Protein AF-A0A1D2R4R2-F1 (afdb_monomer)

Foldseek 3Di:
DPPFLVVLVVQLQVCQVQLFKKKWWFQDPPFDTDIWIWGWFFWAQDPPPRFTWTWTQTADDDHPDDHRGTDTGGSVRIGPMDTPPVDDRDDDRPPDDPVVHPGTPHGD

Structure (mmCIF, N/CA/C/O backbone):
data_AF-A0A1D2R4R2-F1
#
_entry.id   AF-A0A1D2R4R2-F1
#
loop_
_atom_site.group_PDB
_atom_site.id
_atom_site.type_symbol
_atom_site.label_atom_id
_atom_site.label_alt_id
_atom_site.label_comp_id
_atom_site.label_asym_id
_atom_site.label_entity_id
_atom_site.label_seq_id
_atom_site.pdbx_PDB_ins_code
_atom_site.Cartn_x
_atom_site.Cartn_y
_atom_site.Cartn_z
_atom_site.occupancy
_atom_site.B_iso_or_equiv
_atom_site.auth_seq_id
_atom_site.auth_comp_id
_atom_site.auth_asym_id
_atom_site.auth_atom_id
_atom_site.pdbx_PDB_model_num
ATOM 1 N N . MET A 1 1 ? 12.832 16.308 11.629 1.00 42.00 1 MET A N 1
ATOM 2 C CA . MET A 1 1 ? 11.571 16.076 10.887 1.00 42.00 1 MET A CA 1
ATOM 3 C C . MET A 1 1 ? 11.738 14.780 10.110 1.00 42.00 1 MET A C 1
ATOM 5 O O . MET A 1 1 ? 12.200 14.816 8.982 1.00 42.00 1 MET A O 1
ATOM 9 N N . GLU A 1 2 ? 11.458 13.638 10.738 1.00 42.62 2 GLU A N 1
ATOM 10 C CA . GLU A 1 2 ? 11.641 12.318 10.104 1.00 42.62 2 GLU A CA 1
ATOM 11 C C . GLU A 1 2 ? 10.643 11.257 10.618 1.00 42.62 2 GLU A C 1
ATO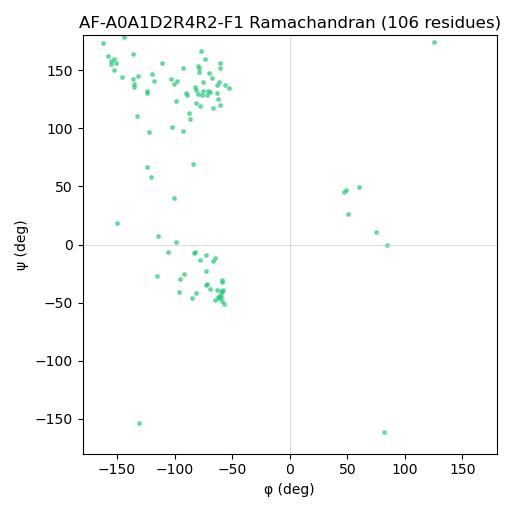M 13 O O . GLU A 1 2 ? 10.853 10.073 10.413 1.00 42.62 2 GLU A O 1
ATOM 18 N N . SER A 1 3 ? 9.521 11.649 11.245 1.00 46.72 3 SER A N 1
ATOM 19 C CA . SER A 1 3 ? 8.624 10.695 11.934 1.00 46.72 3 SER A CA 1
ATOM 20 C C . SER A 1 3 ? 7.375 10.241 11.158 1.00 46.72 3 SER A C 1
ATOM 22 O O . SER A 1 3 ? 6.581 9.482 11.702 1.00 46.72 3 SER A O 1
ATOM 24 N N . ASN A 1 4 ? 7.162 10.668 9.905 1.00 54.72 4 ASN A N 1
ATOM 25 C CA . ASN A 1 4 ? 5.936 10.301 9.162 1.00 54.72 4 ASN A CA 1
ATOM 26 C C . ASN A 1 4 ? 6.065 9.023 8.310 1.00 54.72 4 ASN A C 1
ATOM 28 O O . ASN A 1 4 ? 5.063 8.360 8.038 1.00 54.72 4 ASN A O 1
ATOM 32 N N . LYS A 1 5 ? 7.281 8.647 7.885 1.00 55.78 5 LYS A N 1
ATOM 33 C CA . LYS A 1 5 ? 7.488 7.490 6.988 1.00 55.78 5 LYS A CA 1
ATOM 34 C C . LYS A 1 5 ? 7.506 6.150 7.717 1.00 55.78 5 LYS A C 1
ATOM 36 O O . LYS A 1 5 ? 6.916 5.202 7.207 1.00 55.78 5 LYS A O 1
ATOM 41 N N . GLU A 1 6 ? 8.151 6.079 8.882 1.00 59.59 6 GLU A N 1
ATOM 42 C CA . GLU A 1 6 ? 8.165 4.863 9.712 1.00 59.59 6 GLU A CA 1
ATOM 43 C C . GLU A 1 6 ? 6.737 4.485 10.121 1.00 59.59 6 GLU A C 1
ATOM 45 O O . GLU A 1 6 ? 6.309 3.356 9.901 1.00 59.59 6 GLU A O 1
ATOM 50 N N . ASN A 1 7 ? 5.941 5.482 10.524 1.00 86.00 7 ASN A N 1
ATOM 51 C CA . ASN A 1 7 ? 4.532 5.292 10.855 1.00 86.00 7 ASN A CA 1
ATOM 52 C C . ASN A 1 7 ? 3.716 4.739 9.667 1.00 86.00 7 ASN A C 1
ATOM 54 O O . ASN A 1 7 ? 2.986 3.762 9.803 1.00 86.00 7 ASN A O 1
ATOM 58 N N . THR A 1 8 ? 3.903 5.291 8.462 1.00 94.88 8 THR A N 1
ATOM 59 C CA . THR A 1 8 ? 3.170 4.830 7.268 1.00 94.88 8 THR A CA 1
ATOM 60 C C . THR A 1 8 ? 3.470 3.369 6.931 1.00 94.88 8 THR A C 1
ATOM 62 O O . THR A 1 8 ? 2.557 2.594 6.653 1.00 94.88 8 THR A O 1
ATOM 65 N N . LEU A 1 9 ? 4.747 2.976 6.948 1.00 95.81 9 LEU A N 1
ATOM 66 C CA . LEU A 1 9 ? 5.143 1.602 6.649 1.00 95.81 9 LEU A CA 1
ATOM 67 C C . LEU A 1 9 ? 4.554 0.615 7.652 1.00 95.81 9 LEU A C 1
ATOM 69 O O . LEU A 1 9 ? 4.022 -0.418 7.244 1.00 95.81 9 LEU A O 1
ATOM 73 N N . ASP A 1 10 ? 4.629 0.933 8.938 1.00 96.25 10 ASP A N 1
ATOM 74 C CA . ASP A 1 10 ? 4.183 0.022 9.984 1.00 96.25 10 ASP A CA 1
ATOM 75 C C . ASP A 1 10 ? 2.655 -0.080 10.055 1.00 96.25 10 ASP A C 1
ATOM 77 O O . ASP A 1 10 ? 2.132 -1.182 10.232 1.00 96.25 10 ASP A O 1
ATOM 81 N N . ILE A 1 11 ? 1.924 1.010 9.784 1.00 97.31 11 ILE A N 1
ATOM 82 C CA . ILE A 1 11 ? 0.463 0.968 9.618 1.00 97.31 11 ILE A CA 1
ATOM 83 C C . ILE A 1 11 ? 0.074 0.022 8.474 1.00 97.31 11 ILE A C 1
ATOM 85 O O . ILE A 1 11 ? -0.790 -0.836 8.650 1.00 97.31 11 ILE A O 1
ATOM 89 N N . ILE A 1 12 ? 0.714 0.139 7.305 1.00 98.06 12 ILE A N 1
ATOM 90 C CA . ILE A 1 12 ? 0.359 -0.690 6.143 1.00 98.06 12 ILE A CA 1
ATOM 91 C C . ILE A 1 12 ? 0.746 -2.154 6.379 1.00 98.06 12 ILE A C 1
ATOM 93 O O . ILE A 1 12 ? -0.025 -3.041 6.012 1.00 98.06 12 ILE A O 1
ATOM 97 N N . LYS A 1 13 ? 1.890 -2.432 7.024 1.00 97.94 13 LYS A N 1
ATOM 98 C CA . LYS A 1 13 ? 2.256 -3.803 7.421 1.00 97.94 13 LYS A CA 1
ATOM 99 C C . LYS A 1 13 ? 1.186 -4.424 8.310 1.00 97.94 13 LYS A C 1
ATOM 101 O O . LYS A 1 13 ? 0.679 -5.495 7.989 1.00 97.94 13 LYS A O 1
ATOM 106 N N . LYS A 1 14 ? 0.786 -3.707 9.363 1.00 97.19 14 LYS A N 1
ATOM 107 C CA . LYS A 1 14 ? -0.263 -4.152 10.281 1.00 97.19 14 LYS A CA 1
ATOM 108 C C . LYS A 1 14 ? -1.588 -4.384 9.551 1.00 97.19 14 LYS A C 1
ATOM 110 O O . LYS A 1 14 ? -2.267 -5.372 9.807 1.00 97.19 14 LYS A O 1
ATOM 115 N N . ALA A 1 15 ? -1.951 -3.514 8.608 1.00 98.00 15 ALA A N 1
A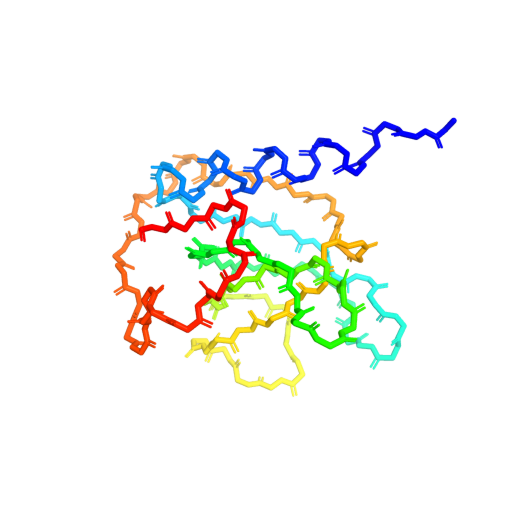TOM 116 C CA . ALA A 1 15 ? -3.160 -3.689 7.807 1.00 98.00 15 ALA A CA 1
ATOM 117 C C . ALA A 1 15 ? -3.121 -4.959 6.939 1.00 98.00 15 ALA A C 1
ATOM 119 O O . ALA A 1 15 ? -4.134 -5.645 6.828 1.00 98.00 15 ALA A O 1
ATOM 120 N N . ILE A 1 16 ? -1.963 -5.299 6.359 1.00 98.25 16 ILE A N 1
ATOM 121 C CA . ILE A 1 16 ? -1.773 -6.533 5.578 1.00 98.25 16 ILE A CA 1
ATOM 122 C C . ILE A 1 16 ? -1.931 -7.764 6.473 1.00 98.25 16 ILE A C 1
ATOM 124 O O . ILE A 1 16 ? -2.691 -8.668 6.133 1.00 98.25 16 ILE A O 1
ATOM 128 N N . GLU A 1 17 ? -1.277 -7.775 7.635 1.00 97.19 17 GLU A N 1
ATOM 129 C CA . GLU A 1 17 ? -1.352 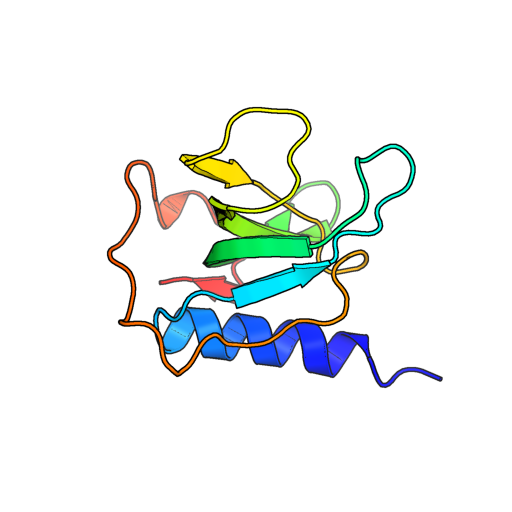-8.878 8.605 1.00 97.19 17 GLU A CA 1
ATOM 130 C C . GLU A 1 17 ? -2.786 -9.114 9.103 1.00 97.19 17 GLU A C 1
ATOM 132 O O . GLU A 1 17 ? -3.239 -10.253 9.212 1.00 97.19 17 GLU A O 1
ATOM 137 N N . LEU A 1 18 ? -3.536 -8.035 9.348 1.00 96.81 18 LEU A N 1
ATOM 138 C CA . LEU A 1 18 ? -4.938 -8.091 9.775 1.00 96.81 18 LEU A CA 1
ATOM 139 C C . LEU A 1 18 ? -5.927 -8.284 8.609 1.00 96.81 18 LEU A C 1
ATOM 141 O O . LEU A 1 18 ? -7.135 -8.431 8.837 1.00 96.81 18 LEU A O 1
ATOM 145 N N . ARG A 1 19 ? -5.437 -8.253 7.363 1.00 97.75 19 ARG A N 1
ATOM 146 C CA . ARG A 1 19 ? -6.236 -8.174 6.130 1.00 97.75 19 ARG A CA 1
ATOM 147 C C . ARG A 1 19 ? -7.316 -7.095 6.207 1.00 97.75 19 ARG A C 1
ATOM 149 O O . ARG A 1 19 ? -8.470 -7.333 5.860 1.00 97.75 19 ARG A O 1
ATOM 156 N N . LYS A 1 20 ? -6.959 -5.909 6.698 1.00 98.19 20 LYS A N 1
ATOM 157 C CA . LYS A 1 20 ? -7.867 -4.766 6.830 1.00 98.19 20 LYS A CA 1
ATOM 158 C C . LYS A 1 20 ? -7.668 -3.763 5.692 1.00 98.19 20 LYS A C 1
ATOM 160 O O . LYS A 1 20 ? -6.523 -3.481 5.330 1.00 98.19 20 LYS A O 1
ATOM 165 N N . PRO A 1 21 ? -8.752 -3.207 5.122 1.00 98.19 21 PRO A N 1
ATOM 166 C CA . PRO A 1 21 ? -8.640 -2.121 4.158 1.00 98.19 21 PRO A CA 1
ATOM 167 C C . PRO A 1 21 ? -7.959 -0.900 4.783 1.00 98.19 21 PRO A C 1
ATOM 169 O O . PRO A 1 21 ? -8.070 -0.666 5.988 1.00 98.19 21 PRO A O 1
ATOM 172 N N . ILE A 1 22 ? -7.294 -0.102 3.953 1.00 98.38 22 ILE A N 1
ATOM 173 C CA . ILE A 1 22 ? -6.725 1.185 4.360 1.00 98.38 22 ILE A CA 1
ATOM 174 C C . ILE A 1 22 ? -7.329 2.323 3.546 1.00 98.38 22 ILE A C 1
ATOM 176 O O . ILE A 1 22 ? -7.608 2.160 2.353 1.00 98.38 22 ILE A O 1
ATOM 180 N N . GLU A 1 23 ? -7.475 3.480 4.182 1.00 98.00 23 GLU A N 1
ATOM 181 C CA . GLU A 1 23 ? -7.603 4.773 3.513 1.00 98.00 23 GLU A CA 1
ATOM 182 C C . GLU A 1 23 ? -6.236 5.463 3.510 1.00 98.00 23 GLU A C 1
ATOM 184 O O . GLU A 1 23 ? -5.481 5.350 4.472 1.00 98.00 23 GLU A O 1
ATOM 189 N N . PHE A 1 24 ? -5.885 6.136 2.414 1.00 97.50 24 PHE A N 1
ATOM 190 C CA . PHE A 1 24 ? -4.647 6.906 2.311 1.00 97.50 24 PHE A CA 1
ATOM 191 C C . PHE A 1 24 ? -4.723 7.981 1.226 1.00 97.50 24 PHE A C 1
ATOM 193 O O . PHE A 1 24 ? -5.532 7.903 0.297 1.00 97.50 24 PHE A O 1
ATOM 200 N N . GLU A 1 25 ? -3.818 8.952 1.285 1.00 96.88 25 GLU A N 1
ATOM 201 C CA . GLU A 1 25 ? -3.594 9.937 0.227 1.00 96.88 25 GLU A CA 1
ATOM 202 C C . GLU A 1 25 ? -2.331 9.597 -0.568 1.00 96.88 25 GLU A C 1
ATOM 204 O O . GLU A 1 25 ? -1.335 9.128 -0.017 1.00 96.88 25 GLU A O 1
ATOM 209 N N . TYR A 1 26 ? -2.368 9.812 -1.888 1.00 95.25 26 TYR A N 1
ATOM 210 C CA . TYR A 1 26 ? -1.230 9.535 -2.768 1.00 95.25 26 TYR A CA 1
ATOM 211 C C . TYR A 1 26 ? -0.782 10.776 -3.540 1.00 95.25 26 TYR A C 1
ATOM 213 O O . TYR A 1 26 ? -1.299 11.080 -4.618 1.00 95.25 26 TYR A O 1
ATOM 221 N N . ASN A 1 27 ? 0.245 11.443 -3.016 1.00 93.62 27 ASN A N 1
ATOM 222 C CA . ASN A 1 27 ? 0.692 12.770 -3.448 1.00 93.62 27 ASN A CA 1
ATOM 223 C C . ASN A 1 27 ? 1.922 12.713 -4.371 1.00 93.62 27 ASN A C 1
ATOM 225 O O . ASN A 1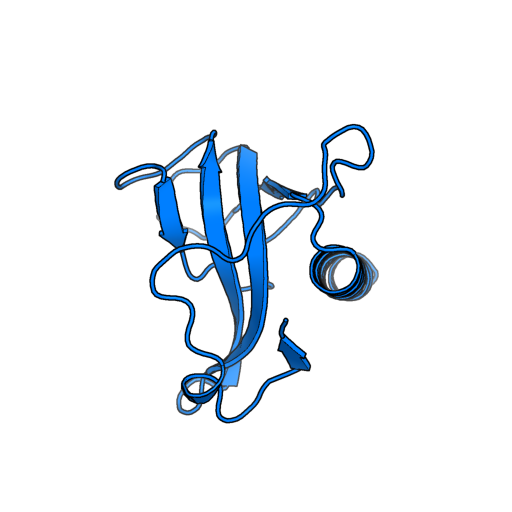 27 ? 2.842 13.527 -4.290 1.00 93.62 27 ASN A O 1
ATOM 229 N N . LYS A 1 28 ? 1.965 11.733 -5.285 1.00 94.56 28 LYS A N 1
ATOM 230 C CA . LYS A 1 28 ? 3.032 11.663 -6.297 1.00 94.56 28 LYS A CA 1
ATOM 231 C C . LYS A 1 28 ? 2.840 12.773 -7.347 1.00 94.56 28 LYS A C 1
ATOM 233 O O . LYS A 1 28 ? 1.774 12.812 -7.966 1.00 94.56 28 LYS A O 1
ATOM 238 N N . PRO A 1 29 ? 3.869 13.589 -7.656 1.00 93.81 29 PRO A N 1
ATOM 239 C CA . PRO A 1 29 ? 3.790 14.583 -8.725 1.00 93.81 29 PRO A CA 1
ATOM 240 C C . PRO A 1 29 ? 3.335 13.978 -10.061 1.00 93.81 29 PRO A C 1
ATOM 242 O O . PRO A 1 29 ? 3.802 12.908 -10.466 1.00 93.81 29 PRO A O 1
ATOM 245 N N . GLY A 1 30 ? 2.402 14.654 -10.737 1.00 91.69 30 GLY A N 1
ATOM 246 C CA . GLY A 1 30 ? 1.823 14.195 -12.005 1.00 91.69 30 GLY A CA 1
ATOM 247 C C . GLY A 1 30 ? 0.811 13.047 -11.879 1.00 91.69 30 GLY A C 1
ATOM 248 O O . GLY A 1 30 ? 0.436 12.448 -12.887 1.00 91.69 30 GLY A O 1
ATOM 249 N N . LYS A 1 31 ? 0.370 12.698 -10.664 1.00 91.25 31 LYS A N 1
ATOM 250 C CA . LYS A 1 31 ? -0.755 11.783 -10.427 1.00 91.25 31 LYS A CA 1
ATOM 251 C C . LYS A 1 31 ? -1.936 12.541 -9.840 1.00 91.25 31 LYS A C 1
ATOM 253 O O . LYS A 1 31 ? -1.761 13.600 -9.251 1.00 91.25 31 LYS A O 1
ATOM 258 N N . VAL A 1 32 ? -3.135 11.988 -10.027 1.00 90.75 32 VAL A N 1
ATOM 259 C CA . VAL A 1 32 ? -4.361 12.601 -9.509 1.00 90.75 32 VAL A CA 1
ATOM 260 C C . VAL A 1 32 ? -4.318 12.545 -7.974 1.00 90.75 32 VAL A C 1
ATOM 262 O O . VAL A 1 32 ? -4.239 11.428 -7.432 1.00 90.75 32 VAL A O 1
ATOM 265 N N . PRO A 1 33 ? -4.306 13.709 -7.297 1.00 89.94 33 PRO A N 1
ATOM 266 C CA . PRO A 1 33 ? -4.256 13.784 -5.844 1.00 89.94 33 PRO A CA 1
ATOM 267 C C . PRO A 1 33 ? -5.605 13.401 -5.234 1.00 89.94 33 PRO A C 1
ATOM 269 O O . PRO A 1 33 ? -6.641 13.469 -5.896 1.00 89.94 33 PRO A O 1
ATOM 272 N N . GLY A 1 34 ? -5.586 13.023 -3.958 1.00 90.81 34 GLY A N 1
ATOM 273 C CA . GLY A 1 34 ? -6.786 12.740 -3.175 1.00 90.81 34 GLY A CA 1
ATOM 274 C C . GLY A 1 34 ? -6.796 11.359 -2.530 1.00 90.81 34 GLY A C 1
ATOM 275 O O . GLY A 1 34 ? -5.912 10.525 -2.761 1.00 90.81 34 GLY A O 1
ATOM 276 N N . LYS A 1 35 ? -7.830 11.148 -1.713 1.00 95.88 35 LYS A N 1
ATOM 277 C CA . LYS A 1 35 ? -8.030 9.946 -0.904 1.00 95.88 35 LYS A CA 1
ATOM 278 C C . LYS A 1 35 ? -8.323 8.713 -1.751 1.00 95.88 35 LYS A C 1
ATOM 280 O O . LYS A 1 35 ? -9.024 8.775 -2.768 1.00 95.88 35 LYS A O 1
ATOM 285 N N . ARG A 1 36 ? -7.789 7.579 -1.310 1.00 97.31 36 ARG A N 1
ATOM 286 C CA . ARG A 1 36 ? -7.906 6.262 -1.935 1.00 97.31 36 ARG A CA 1
ATOM 287 C C . ARG A 1 36 ? -8.184 5.233 -0.863 1.00 97.31 36 ARG A C 1
ATOM 289 O O . ARG A 1 36 ? -7.612 5.305 0.217 1.00 97.31 36 ARG A O 1
ATOM 296 N N . ILE A 1 37 ? -9.024 4.262 -1.197 1.00 97.88 37 ILE A N 1
ATOM 297 C CA . ILE A 1 37 ? -9.331 3.146 -0.304 1.00 97.88 37 ILE A CA 1
ATOM 298 C C . ILE A 1 37 ? -9.028 1.852 -1.038 1.00 97.88 37 ILE A C 1
ATOM 300 O O . ILE A 1 37 ? -9.469 1.657 -2.178 1.00 97.88 37 ILE A O 1
ATOM 304 N N . GLY A 1 38 ? -8.290 0.956 -0.396 1.00 97.75 38 GLY A N 1
ATOM 305 C CA . GLY A 1 38 ? -7.946 -0.324 -0.993 1.00 97.75 38 GLY A CA 1
ATOM 306 C C . GLY A 1 38 ? -7.477 -1.365 0.009 1.00 97.75 38 GLY A C 1
ATOM 307 O O . GLY A 1 38 ? -7.271 -1.082 1.185 1.00 97.75 38 GLY A O 1
ATOM 308 N N . ASN A 1 39 ? -7.300 -2.573 -0.510 1.00 98.44 39 ASN A N 1
ATOM 309 C CA . ASN A 1 39 ? -6.915 -3.758 0.241 1.00 98.44 39 ASN A CA 1
ATOM 310 C C . ASN A 1 39 ? -5.423 -4.025 0.001 1.00 98.44 39 ASN A C 1
ATOM 312 O O . ASN A 1 39 ? -5.064 -4.498 -1.088 1.00 98.44 39 ASN A O 1
ATOM 316 N N . PRO A 1 40 ? -4.527 -3.658 0.930 1.00 98.25 40 PRO A N 1
ATOM 317 C CA . PRO A 1 40 ? -3.099 -3.869 0.742 1.00 98.25 40 PRO A CA 1
ATOM 318 C C . PRO A 1 40 ? -2.781 -5.365 0.846 1.00 98.25 40 PRO A C 1
ATOM 320 O O . PRO A 1 40 ? -3.228 -6.026 1.770 1.00 98.25 40 PRO A O 1
ATOM 323 N N . HIS A 1 41 ? -2.012 -5.904 -0.097 1.00 98.31 41 HIS A N 1
ATOM 324 C CA . HIS A 1 41 ? -1.663 -7.331 -0.136 1.00 98.31 41 HIS A CA 1
ATOM 325 C C . HIS A 1 41 ? -0.172 -7.601 0.060 1.00 98.31 41 HIS A C 1
ATOM 327 O O . HIS A 1 41 ? 0.201 -8.677 0.520 1.00 98.31 41 HIS A O 1
ATOM 333 N N . ALA A 1 42 ? 0.695 -6.656 -0.306 1.00 98.25 42 ALA A N 1
ATOM 334 C CA . ALA A 1 42 ? 2.132 -6.805 -0.112 1.00 98.25 42 ALA A CA 1
ATOM 335 C C . ALA A 1 42 ? 2.843 -5.456 -0.033 1.00 98.25 42 ALA A C 1
ATOM 337 O O . ALA A 1 42 ? 2.397 -4.467 -0.616 1.00 98.25 42 ALA A O 1
ATOM 338 N N . ILE A 1 43 ? 4.001 -5.448 0.620 1.00 97.94 43 ILE A N 1
ATOM 339 C CA . ILE A 1 43 ? 5.011 -4.398 0.514 1.00 97.94 43 ILE A CA 1
ATOM 340 C C . ILE A 1 43 ? 6.314 -5.059 0.093 1.00 97.94 43 ILE A C 1
ATOM 342 O O . ILE A 1 43 ? 6.712 -6.071 0.669 1.00 97.94 43 ILE A O 1
ATOM 346 N N . PHE A 1 44 ? 6.989 -4.504 -0.904 1.00 96.94 44 PHE A N 1
ATOM 347 C CA . PHE A 1 44 ? 8.218 -5.079 -1.441 1.00 96.94 44 PHE A CA 1
ATOM 348 C C . PHE A 1 44 ? 9.121 -4.007 -2.047 1.00 96.94 44 PHE A C 1
ATOM 350 O O . PHE A 1 44 ? 8.671 -2.916 -2.410 1.00 96.94 44 PHE A O 1
ATOM 357 N N . PHE A 1 45 ? 10.405 -4.329 -2.181 1.00 96.44 45 PHE A N 1
ATOM 358 C CA . PHE A 1 45 ? 11.341 -3.508 -2.942 1.00 96.44 45 PHE A CA 1
ATOM 359 C C . PHE A 1 45 ? 11.353 -3.934 -4.410 1.00 96.44 45 PHE A C 1
ATOM 361 O O . PHE A 1 45 ? 11.537 -5.111 -4.727 1.00 96.44 45 PHE A O 1
ATOM 368 N N . HIS A 1 46 ? 11.180 -2.971 -5.318 1.00 93.50 46 HIS A N 1
ATOM 369 C CA . HIS A 1 46 ? 11.339 -3.209 -6.752 1.00 93.50 46 HIS A CA 1
ATOM 370 C C . HIS A 1 46 ? 12.781 -3.613 -7.064 1.00 93.50 46 HIS A C 1
ATOM 372 O O . HIS A 1 46 ? 13.707 -2.892 -6.694 1.00 93.50 46 HIS A O 1
ATOM 378 N N . GLU A 1 47 ? 12.969 -4.704 -7.805 1.00 90.69 47 GLU A N 1
ATOM 379 C CA . GLU A 1 47 ? 14.289 -5.316 -8.014 1.00 90.69 47 GLU A CA 1
ATOM 380 C C . GLU A 1 47 ? 15.310 -4.365 -8.643 1.00 90.69 47 GLU A C 1
ATOM 382 O O . GLU A 1 47 ? 16.469 -4.351 -8.249 1.00 90.69 47 GLU A O 1
ATOM 387 N N . THR A 1 48 ? 14.879 -3.544 -9.604 1.00 91.88 48 THR A N 1
ATOM 388 C CA . THR A 1 48 ? 15.805 -2.687 -10.361 1.00 91.88 48 THR A CA 1
ATOM 389 C C . THR A 1 48 ? 15.924 -1.269 -9.819 1.00 91.88 48 THR A C 1
ATOM 391 O O . THR A 1 48 ? 16.964 -0.641 -9.972 1.00 91.88 48 THR A O 1
ATOM 394 N N . THR A 1 49 ? 14.872 -0.730 -9.199 1.00 93.44 49 THR A N 1
ATOM 395 C CA . THR A 1 49 ? 14.842 0.684 -8.785 1.00 93.44 49 THR A CA 1
ATOM 396 C C . THR A 1 49 ? 15.003 0.852 -7.281 1.00 93.44 49 THR A C 1
ATOM 398 O O . THR A 1 49 ? 14.996 1.984 -6.805 1.00 93.44 49 THR A O 1
ATOM 401 N N . ASN A 1 50 ? 15.021 -0.254 -6.529 1.00 92.00 50 ASN A N 1
ATOM 402 C CA . ASN A 1 50 ? 15.028 -0.297 -5.069 1.00 92.00 50 ASN A CA 1
ATOM 403 C C . ASN A 1 50 ? 13.935 0.569 -4.407 1.00 92.00 50 ASN A C 1
ATOM 405 O O . ASN A 1 50 ? 14.076 1.058 -3.288 1.00 92.00 50 ASN A O 1
ATOM 409 N N . ASN A 1 51 ? 12.828 0.808 -5.116 1.00 95.44 51 ASN A N 1
ATOM 410 C CA . ASN A 1 51 ? 11.725 1.588 -4.571 1.00 95.44 51 ASN A CA 1
ATOM 411 C C . ASN A 1 51 ? 10.857 0.672 -3.707 1.00 95.44 51 ASN A C 1
ATOM 413 O O . ASN A 1 51 ? 10.499 -0.414 -4.155 1.00 95.44 51 ASN A O 1
ATOM 417 N N . CYS A 1 52 ? 10.465 1.142 -2.524 1.00 96.38 52 CYS A N 1
ATOM 418 C CA . CYS A 1 52 ? 9.478 0.461 -1.691 1.00 96.38 52 CYS A CA 1
ATOM 419 C C . CYS A 1 52 ? 8.060 0.728 -2.229 1.00 96.38 52 CYS A C 1
ATOM 421 O O . CYS A 1 52 ? 7.624 1.883 -2.337 1.00 96.38 52 CYS A O 1
ATOM 423 N N . ILE A 1 53 ? 7.377 -0.347 -2.616 1.00 97.00 53 ILE A N 1
ATOM 424 C CA . ILE A 1 53 ? 6.075 -0.358 -3.285 1.00 97.00 53 ILE A CA 1
ATOM 425 C C . ILE A 1 53 ? 5.070 -1.080 -2.397 1.00 97.00 53 ILE A C 1
ATOM 427 O O . ILE A 1 53 ? 5.386 -2.121 -1.826 1.00 97.00 53 ILE A O 1
ATOM 431 N N . VAL A 1 54 ? 3.846 -0.560 -2.348 1.00 97.75 54 VAL A N 1
ATOM 432 C CA . VAL A 1 54 ? 2.688 -1.271 -1.801 1.00 97.75 54 VAL A CA 1
ATOM 433 C C . VAL A 1 54 ? 1.904 -1.864 -2.967 1.00 97.75 54 VAL A C 1
ATOM 435 O O . VAL A 1 54 ? 1.498 -1.127 -3.862 1.00 97.75 54 VAL A O 1
ATOM 438 N N . HIS A 1 55 ? 1.687 -3.177 -2.979 1.00 97.81 55 HIS A N 1
ATOM 439 C CA . HIS A 1 55 ? 0.731 -3.805 -3.884 1.00 97.81 55 HIS A CA 1
ATOM 440 C C . HIS A 1 55 ? -0.645 -3.793 -3.227 1.00 97.81 55 HIS A C 1
ATOM 442 O O . HIS A 1 55 ? -0.848 -4.436 -2.197 1.00 97.81 55 HIS A O 1
ATOM 448 N N . ILE A 1 56 ? -1.581 -3.040 -3.794 1.00 98.12 56 ILE A N 1
ATOM 449 C CA . ILE A 1 56 ? -2.900 -2.806 -3.206 1.00 98.12 56 ILE A CA 1
ATOM 450 C C . ILE A 1 56 ? -3.983 -2.940 -4.269 1.00 98.12 56 ILE A C 1
ATOM 452 O O . ILE A 1 56 ? -3.846 -2.416 -5.374 1.00 98.12 56 ILE A O 1
ATOM 456 N N . PHE A 1 57 ? -5.072 -3.625 -3.933 1.00 98.06 57 PHE A N 1
ATOM 457 C CA . PHE A 1 57 ? -6.262 -3.672 -4.774 1.00 98.06 57 PHE A CA 1
ATOM 458 C C . PHE A 1 57 ? -7.149 -2.472 -4.431 1.00 98.06 57 PHE A C 1
ATOM 460 O O . PHE A 1 57 ? -7.707 -2.400 -3.333 1.00 98.06 57 PHE A O 1
ATOM 467 N N . GLN A 1 58 ? -7.229 -1.482 -5.323 1.00 97.31 58 GLN A N 1
ATOM 468 C CA . GLN A 1 58 ? -7.942 -0.237 -5.035 1.00 97.31 58 GLN A CA 1
ATOM 469 C C . GLN A 1 58 ? -9.447 -0.412 -5.258 1.00 97.31 58 GLN A C 1
ATOM 471 O O . GLN A 1 58 ? -9.895 -0.698 -6.366 1.00 97.31 58 GLN A O 1
ATOM 476 N N . ASN A 1 59 ? -10.234 -0.172 -4.210 1.00 94.44 59 ASN A N 1
ATOM 477 C CA . ASN A 1 59 ? -11.683 -0.342 -4.214 1.00 94.44 59 ASN A CA 1
ATOM 478 C C . ASN A 1 59 ? -12.440 0.957 -4.484 1.00 94.44 59 ASN A C 1
ATOM 480 O O . ASN A 1 59 ? -13.421 0.931 -5.226 1.00 94.44 59 ASN A O 1
ATOM 484 N N . TYR A 1 60 ? -11.988 2.067 -3.893 1.00 96.25 60 TYR A N 1
ATOM 485 C CA . TYR A 1 60 ? -12.671 3.361 -3.955 1.00 96.25 60 TYR A CA 1
ATOM 486 C C . TYR A 1 60 ? -11.682 4.534 -4.019 1.00 96.25 60 TYR A C 1
ATOM 488 O O . TYR A 1 60 ? -10.456 4.365 -3.978 1.00 96.25 60 TYR A O 1
ATOM 496 N N . G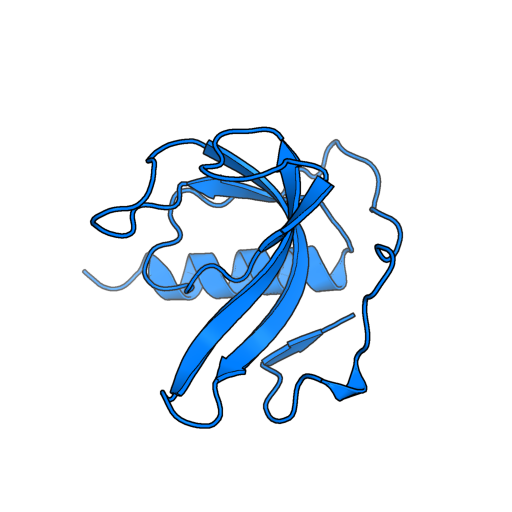LY A 1 61 ? -12.240 5.741 -4.102 1.00 94.44 61 GLY A N 1
ATOM 497 C CA . GLY A 1 61 ? -11.502 6.997 -4.102 1.00 94.44 61 GLY A CA 1
ATOM 498 C C . GLY A 1 61 ? -10.941 7.367 -5.471 1.00 94.44 61 GLY A C 1
ATOM 499 O O . GLY A 1 61 ? -11.380 6.878 -6.511 1.00 94.44 61 GLY A O 1
ATOM 500 N N . VAL A 1 62 ? -9.966 8.269 -5.466 1.00 93.19 62 VAL A N 1
ATOM 501 C CA . VAL A 1 62 ? -9.450 8.880 -6.688 1.00 93.19 62 VAL A CA 1
ATOM 502 C C . VAL A 1 62 ? -8.549 7.911 -7.455 1.00 93.19 62 VAL A C 1
ATOM 504 O O . VAL A 1 62 ? -7.628 7.303 -6.906 1.00 93.19 62 VAL A O 1
ATOM 507 N N . THR A 1 63 ? -8.775 7.792 -8.760 1.00 89.94 63 THR A N 1
ATOM 508 C CA . THR A 1 63 ? -7.936 7.007 -9.671 1.00 89.94 63 THR A CA 1
ATOM 509 C C . THR A 1 63 ? -7.892 7.677 -11.041 1.00 89.94 63 THR A C 1
ATOM 511 O O . THR A 1 63 ? -8.867 8.265 -11.491 1.00 89.94 63 THR A O 1
ATOM 514 N N . ALA A 1 64 ? -6.739 7.597 -11.708 1.00 85.62 64 ALA A N 1
ATOM 515 C CA . ALA A 1 64 ? -6.597 8.007 -13.111 1.00 85.62 64 ALA A CA 1
ATOM 516 C C . ALA A 1 64 ? -7.031 6.901 -14.090 1.00 85.62 64 ALA A C 1
ATOM 518 O O . ALA A 1 64 ? -7.006 7.088 -15.300 1.00 85.62 64 ALA A O 1
ATOM 519 N N . THR A 1 65 ? -7.315 5.717 -13.555 1.00 88.50 65 THR A N 1
ATOM 520 C CA . THR A 1 65 ? -7.601 4.480 -14.288 1.00 88.50 65 THR A CA 1
ATOM 521 C C . THR A 1 65 ? -8.878 3.874 -13.707 1.00 88.50 65 THR A C 1
ATOM 523 O O . THR A 1 65 ? -9.6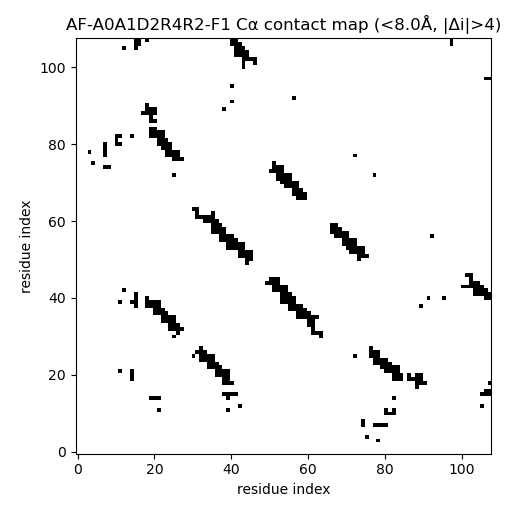86 4.589 -13.124 1.00 88.50 65 THR A O 1
ATOM 526 N N . HIS A 1 66 ? -9.063 2.563 -13.798 1.00 90.25 66 HIS A N 1
ATOM 527 C CA . HIS A 1 66 ? -10.225 1.889 -13.229 1.00 90.25 66 HIS A CA 1
ATOM 528 C C . HIS A 1 66 ? -10.096 1.688 -11.709 1.00 90.25 66 HIS A C 1
ATOM 530 O O . HIS A 1 66 ? -8.988 1.553 -11.171 1.00 90.25 66 HIS A O 1
ATOM 536 N N . LEU A 1 67 ? -11.246 1.707 -11.030 1.00 93.44 67 LEU A N 1
ATOM 537 C CA . LEU A 1 67 ? -11.420 1.128 -9.696 1.00 93.44 67 LEU A CA 1
ATOM 538 C C . LEU A 1 67 ? -11.532 -0.396 -9.816 1.00 93.44 67 LEU A C 1
ATOM 540 O O . LEU A 1 67 ? -11.762 -0.904 -10.911 1.00 93.44 67 LEU A O 1
ATOM 544 N N . LYS A 1 68 ? -11.416 -1.098 -8.684 1.00 94.38 68 LYS A N 1
ATOM 545 C CA . LYS A 1 68 ? -11.421 -2.567 -8.605 1.00 94.38 68 LYS A CA 1
ATOM 546 C C . LYS A 1 68 ? -10.280 -3.175 -9.418 1.00 94.38 68 LYS A C 1
ATOM 548 O O . LYS A 1 68 ? -10.480 -4.064 -10.235 1.00 94.38 68 LYS A O 1
ATOM 553 N N . ASP A 1 69 ? -9.083 -2.639 -9.197 1.00 96.81 69 ASP A N 1
ATOM 554 C CA . ASP A 1 69 ? -7.882 -3.027 -9.929 1.00 96.81 69 ASP A CA 1
ATOM 555 C C . ASP A 1 69 ? -6.621 -2.853 -9.069 1.00 96.81 69 ASP A C 1
ATOM 557 O O . ASP A 1 69 ? -6.580 -2.041 -8.133 1.00 96.81 69 ASP A O 1
ATOM 561 N N . TRP A 1 70 ? -5.580 -3.607 -9.408 1.00 96.88 70 TRP A N 1
ATOM 562 C CA . TRP A 1 70 ? -4.285 -3.591 -8.743 1.00 96.88 70 TRP A CA 1
ATOM 563 C C . TRP A 1 70 ? -3.530 -2.288 -9.007 1.00 96.88 70 TRP A C 1
ATOM 565 O O . TRP A 1 70 ? -3.390 -1.834 -10.144 1.00 96.88 70 TRP A O 1
ATOM 575 N N . LYS A 1 71 ? -3.009 -1.671 -7.942 1.00 96.19 71 LYS A N 1
ATOM 576 C CA . LYS A 1 71 ? -2.220 -0.431 -7.979 1.00 96.19 71 LYS A CA 1
ATOM 577 C C . LYS A 1 71 ? -0.956 -0.584 -7.154 1.00 96.19 71 LYS A C 1
ATOM 579 O O . LYS A 1 71 ? -0.938 -1.277 -6.138 1.00 96.19 71 LYS A O 1
ATOM 584 N N . TRP A 1 72 ? 0.116 0.047 -7.630 1.00 96.00 72 TRP A N 1
ATOM 585 C CA . TRP A 1 72 ? 1.470 -0.102 -7.086 1.00 96.00 72 TRP A CA 1
ATOM 586 C C . TRP A 1 72 ? 2.028 1.255 -6.605 1.00 96.00 72 TRP A C 1
ATOM 588 O O . TRP A 1 72 ? 3.020 1.749 -7.156 1.00 96.00 72 TRP A O 1
ATOM 598 N N . PRO A 1 73 ? 1.367 1.957 -5.661 1.00 96.25 73 PRO A N 1
ATOM 599 C CA . PRO A 1 73 ? 1.881 3.212 -5.134 1.00 96.25 73 PRO A CA 1
ATOM 600 C C . PRO A 1 73 ? 3.236 3.020 -4.440 1.00 96.25 73 PRO A C 1
ATOM 602 O O . PRO A 1 73 ? 3.479 2.063 -3.708 1.00 96.25 73 PRO A O 1
ATOM 605 N N . LEU A 1 74 ? 4.123 3.987 -4.667 1.00 96.69 74 LEU A N 1
ATOM 606 C CA . LEU A 1 74 ? 5.397 4.094 -3.956 1.00 96.69 74 LEU A CA 1
ATOM 607 C C . LEU A 1 74 ? 5.140 4.637 -2.553 1.00 96.69 74 LEU A C 1
ATOM 609 O O . LEU A 1 74 ? 4.551 5.712 -2.426 1.00 96.69 74 LEU A O 1
ATOM 613 N N . ILE A 1 75 ? 5.657 3.960 -1.530 1.00 96.00 75 ILE A N 1
ATOM 614 C CA . ILE A 1 75 ? 5.355 4.295 -0.133 1.00 96.00 75 ILE A CA 1
ATOM 615 C C . ILE A 1 75 ? 5.750 5.726 0.244 1.00 96.00 75 ILE A C 1
ATOM 617 O O . ILE A 1 75 ? 5.071 6.382 1.018 1.00 96.00 75 ILE A O 1
ATOM 621 N N . LYS A 1 76 ? 6.815 6.256 -0.371 1.00 95.56 76 LYS A N 1
ATOM 622 C CA . LYS A 1 76 ? 7.327 7.609 -0.104 1.00 95.56 76 LYS A CA 1
ATOM 623 C C . LYS A 1 76 ? 6.368 8.744 -0.483 1.00 95.56 76 LYS A C 1
ATOM 625 O O . LYS A 1 76 ? 6.673 9.885 -0.165 1.00 95.56 76 LYS A O 1
ATOM 630 N N . PHE 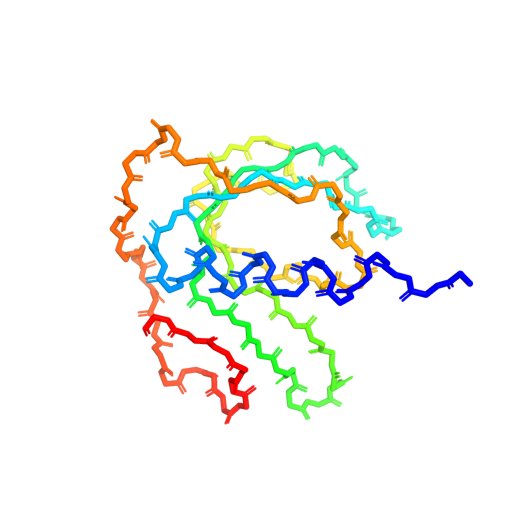A 1 77 ? 5.299 8.439 -1.219 1.00 96.31 77 PHE A N 1
ATOM 631 C CA . PHE A 1 77 ? 4.252 9.387 -1.611 1.00 96.31 77 PHE A CA 1
ATOM 632 C C . PHE A 1 77 ? 2.894 9.045 -0.982 1.00 96.31 77 PHE A C 1
ATOM 634 O O . PHE A 1 77 ? 1.889 9.618 -1.395 1.00 96.31 77 PHE A O 1
ATOM 641 N N . ILE A 1 78 ? 2.853 8.069 -0.070 1.00 96.44 78 ILE A N 1
ATOM 642 C CA . ILE A 1 78 ? 1.662 7.735 0.706 1.00 96.44 78 ILE A CA 1
ATOM 643 C C . ILE A 1 78 ? 1.688 8.570 1.982 1.00 96.44 78 ILE A C 1
ATOM 645 O O . ILE A 1 78 ? 2.699 8.602 2.681 1.00 96.44 78 ILE A O 1
ATOM 649 N N . GLU A 1 79 ? 0.575 9.232 2.263 1.00 95.44 79 GLU A N 1
ATOM 650 C CA . GLU A 1 79 ? 0.378 10.085 3.433 1.00 95.44 79 GLU A CA 1
ATOM 651 C C . GLU A 1 79 ? -1.001 9.813 4.043 1.00 95.44 79 GLU A C 1
ATOM 653 O O . GLU A 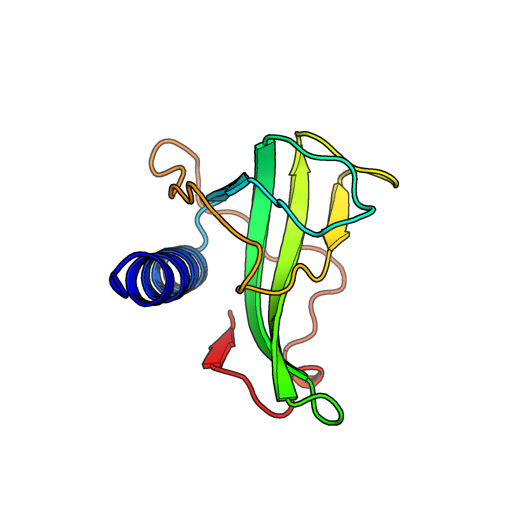1 79 ? -1.857 9.206 3.393 1.00 95.44 79 GLU A O 1
ATOM 658 N N . ASN A 1 80 ? -1.208 10.261 5.288 1.00 95.25 80 ASN A N 1
ATOM 659 C CA . ASN A 1 80 ? -2.495 10.196 5.993 1.00 95.25 80 ASN A CA 1
ATOM 660 C C . ASN A 1 80 ? -3.139 8.799 5.931 1.00 95.25 80 ASN A C 1
ATOM 662 O O . ASN A 1 80 ? -4.306 8.658 5.574 1.00 95.25 80 ASN A O 1
ATOM 666 N N . VAL A 1 81 ? -2.338 7.759 6.196 1.00 97.25 81 VAL A N 1
ATOM 667 C CA . VAL A 1 81 ? -2.803 6.371 6.140 1.00 97.25 81 VAL A CA 1
ATOM 668 C C . VAL A 1 81 ? -3.537 5.984 7.419 1.00 97.25 81 VAL A C 1
ATOM 670 O O . VAL A 1 81 ? -3.038 6.200 8.521 1.00 97.25 81 VAL A O 1
ATOM 673 N N . GLU A 1 82 ? -4.694 5.352 7.261 1.00 96.94 82 GLU A N 1
ATOM 674 C CA . GLU A 1 82 ? -5.518 4.849 8.356 1.00 96.94 82 GLU A CA 1
ATOM 675 C C . GLU A 1 82 ? -6.019 3.437 8.035 1.00 96.94 82 GLU A C 1
ATOM 677 O O . GLU A 1 82 ? -6.421 3.145 6.905 1.00 96.94 82 GLU A O 1
ATOM 682 N N . ILE A 1 83 ? -5.999 2.549 9.034 1.00 97.69 83 ILE A N 1
ATOM 683 C CA . ILE A 1 83 ? -6.635 1.230 8.935 1.00 97.69 83 ILE A CA 1
ATOM 684 C C . ILE A 1 83 ? -8.132 1.411 9.163 1.00 97.69 83 ILE A C 1
ATOM 686 O O . ILE A 1 83 ? -8.552 1.998 10.158 1.00 97.69 83 ILE A O 1
ATOM 690 N N . LEU A 1 84 ? -8.953 0.867 8.269 1.00 96.62 84 LEU A N 1
ATOM 691 C CA . LEU A 1 84 ? -10.406 0.912 8.396 1.00 96.62 84 LEU A CA 1
ATOM 692 C C . LEU A 1 84 ? -10.893 -0.229 9.302 1.00 96.62 84 LEU A C 1
ATOM 694 O O . LEU A 1 84 ? -11.526 -1.176 8.842 1.00 96.62 84 LEU A O 1
ATOM 698 N N . ASP A 1 85 ? -10.593 -0.147 10.602 1.00 90.62 85 ASP A N 1
ATOM 699 C CA . ASP A 1 85 ? -10.859 -1.217 11.581 1.00 90.62 85 ASP A CA 1
ATOM 700 C C . ASP A 1 85 ? -12.343 -1.606 11.689 1.00 90.62 85 ASP A C 1
ATOM 702 O O . ASP A 1 85 ? -12.663 -2.774 11.929 1.00 90.62 85 ASP A O 1
ATOM 706 N N . GLY A 1 86 ? -13.245 -0.648 11.446 1.00 91.94 86 GLY A N 1
ATOM 707 C CA . GLY A 1 86 ? -14.694 -0.866 11.412 1.00 91.94 86 GLY A CA 1
ATOM 708 C C . GLY A 1 86 ? -15.204 -1.630 10.183 1.00 91.94 86 GLY A C 1
ATOM 709 O O . GLY A 1 86 ? -16.376 -1.992 10.153 1.00 91.94 86 GLY A O 1
ATOM 710 N N . GLN A 1 87 ? -14.361 -1.876 9.174 1.00 92.81 87 GLN A N 1
ATOM 711 C CA . GLN A 1 87 ? -14.700 -2.719 8.025 1.00 92.81 87 GLN A CA 1
ATOM 712 C C . GLN A 1 87 ? -14.278 -4.169 8.268 1.00 92.81 87 GLN A C 1
ATOM 714 O O . GLN A 1 87 ? -13.322 -4.442 8.996 1.00 92.81 87 GLN A O 1
ATOM 719 N N . GLU A 1 88 ? -14.978 -5.118 7.651 1.00 94.75 88 GLU A N 1
ATOM 720 C CA . GLU A 1 88 ? -14.585 -6.528 7.688 1.00 94.75 88 GLU A CA 1
ATOM 721 C C . GLU A 1 88 ? -13.198 -6.741 7.067 1.00 94.75 88 GLU A C 1
ATOM 723 O O . GLU A 1 88 ? -12.715 -5.938 6.262 1.00 94.75 88 GLU A O 1
ATOM 728 N N . SER A 1 89 ? -12.533 -7.826 7.469 1.00 97.06 89 SER A N 1
ATOM 729 C CA . SER A 1 89 ? -11.304 -8.232 6.793 1.00 97.06 89 SER A CA 1
ATOM 730 C C . SER A 1 89 ? -11.616 -8.588 5.341 1.00 97.06 89 SER A C 1
ATOM 732 O O . SER A 1 89 ? -12.607 -9.257 5.062 1.00 97.06 89 SER A O 1
ATOM 734 N N . PHE A 1 90 ? -10.772 -8.150 4.413 1.00 96.94 90 PHE A N 1
ATOM 735 C CA . PHE A 1 90 ? -10.986 -8.412 2.998 1.00 96.94 90 PHE A CA 1
ATOM 736 C C . PHE A 1 90 ? -10.544 -9.830 2.598 1.00 96.94 90 PHE A C 1
ATOM 738 O O . PHE A 1 90 ? -9.638 -10.431 3.188 1.00 96.94 90 PHE A O 1
ATOM 745 N N . GLU A 1 91 ? -11.158 -10.346 1.536 1.00 96.69 91 GLU A N 1
ATOM 746 C CA . GLU A 1 91 ? -10.708 -11.553 0.842 1.00 96.69 91 GLU A CA 1
ATOM 747 C C . GLU A 1 91 ? -9.525 -11.259 -0.086 1.00 96.69 91 GLU A C 1
ATOM 749 O O . GLU A 1 91 ? -9.382 -10.144 -0.599 1.00 96.69 91 GLU A O 1
ATOM 754 N N . ILE A 1 92 ? -8.678 -12.268 -0.309 1.00 95.75 92 ILE A N 1
ATOM 755 C CA . ILE A 1 92 ? -7.544 -12.154 -1.230 1.00 95.75 92 ILE A CA 1
ATOM 756 C C . ILE A 1 92 ? -8.093 -11.855 -2.626 1.00 95.75 92 ILE A C 1
ATOM 758 O O . ILE A 1 92 ? -8.867 -12.637 -3.168 1.00 95.75 92 ILE A O 1
ATOM 762 N N . ALA A 1 93 ? -7.696 -10.718 -3.192 1.00 94.94 93 ALA A N 1
ATOM 763 C CA . ALA A 1 93 ? -8.202 -10.273 -4.479 1.00 94.94 93 ALA A CA 1
ATOM 764 C C . ALA A 1 93 ? -7.677 -11.146 -5.630 1.00 94.94 93 ALA A C 1
ATOM 766 O O . ALA A 1 93 ? -6.533 -11.618 -5.613 1.00 94.94 93 ALA A O 1
ATOM 767 N N . ASP A 1 94 ? -8.504 -11.307 -6.663 1.00 94.25 94 ASP A N 1
ATOM 768 C CA . ASP A 1 94 ? -8.158 -12.071 -7.859 1.00 94.25 94 ASP A CA 1
ATOM 769 C C . ASP A 1 94 ? -6.875 -11.552 -8.518 1.00 94.25 94 ASP A C 1
ATOM 771 O O . ASP A 1 94 ? -6.647 -10.348 -8.658 1.00 94.25 94 ASP A O 1
ATOM 775 N N . GLY A 1 95 ? -6.017 -12.481 -8.940 1.00 92.94 95 GLY A N 1
ATOM 776 C CA . GLY A 1 95 ? -4.717 -12.167 -9.536 1.00 92.94 95 GLY A CA 1
ATOM 777 C C . GLY A 1 95 ? -3.591 -11.922 -8.526 1.00 92.94 95 GLY A C 1
ATOM 778 O O . GLY A 1 95 ? -2.451 -11.703 -8.944 1.00 92.94 95 GLY A O 1
ATOM 779 N N . TYR A 1 96 ? -3.856 -12.007 -7.215 1.00 95.62 96 TYR A N 1
ATOM 780 C CA . TYR A 1 96 ? -2.783 -12.059 -6.226 1.00 95.62 96 TYR A CA 1
ATOM 781 C C . TYR A 1 96 ? -1.922 -13.307 -6.442 1.00 95.62 96 TYR A C 1
ATOM 783 O O . TYR A 1 96 ? -2.410 -14.436 -6.427 1.00 95.62 96 TYR A O 1
ATOM 791 N N . ASN A 1 97 ? -0.616 -13.100 -6.600 1.00 93.94 97 ASN A N 1
ATOM 792 C CA . ASN A 1 97 ? 0.356 -14.181 -6.637 1.00 93.94 97 ASN A CA 1
ATOM 793 C C . ASN A 1 97 ? 1.552 -13.850 -5.723 1.00 93.94 97 ASN A C 1
ATOM 795 O O . ASN A 1 97 ? 2.349 -12.962 -6.051 1.00 93.94 97 ASN A O 1
ATOM 799 N N . PRO A 1 98 ? 1.724 -14.564 -4.594 1.00 93.00 98 PRO A N 1
ATOM 800 C CA . PRO A 1 98 ? 2.804 -14.308 -3.646 1.00 93.00 98 PRO A CA 1
ATOM 801 C C . PRO A 1 98 ? 4.203 -14.610 -4.201 1.00 93.00 98 PRO A C 1
ATOM 803 O O . PRO A 1 98 ? 5.187 -14.187 -3.584 1.00 93.00 98 PRO A O 1
ATOM 806 N N . SER A 1 99 ? 4.320 -15.318 -5.332 1.00 93.56 99 SER A N 1
ATOM 807 C CA . SER A 1 99 ? 5.604 -15.606 -5.982 1.00 93.56 99 SER A CA 1
ATOM 808 C C . SER A 1 99 ? 6.164 -14.424 -6.782 1.00 93.56 99 SER A C 1
ATOM 810 O O . SER A 1 99 ? 7.334 -14.454 -7.153 1.00 93.56 99 SER A O 1
ATOM 812 N N . TYR A 1 100 ? 5.368 -13.381 -7.054 1.00 90.00 100 TYR A N 1
ATOM 813 C CA . TYR A 1 100 ? 5.830 -12.196 -7.793 1.00 90.00 100 TYR A CA 1
ATOM 814 C C . TYR A 1 100 ? 6.771 -11.302 -6.979 1.00 90.00 100 TYR A C 1
ATOM 816 O O . TYR A 1 100 ? 7.565 -10.554 -7.549 1.00 90.00 100 TYR A O 1
ATOM 824 N N . TYR A 1 101 ? 6.717 -11.379 -5.650 1.00 92.25 101 TYR A N 1
ATOM 825 C CA . TYR A 1 101 ? 7.514 -10.523 -4.775 1.00 92.25 101 TYR A CA 1
ATOM 826 C C . TYR A 1 101 ? 8.829 -11.216 -4.419 1.00 92.25 101 TYR A C 1
ATOM 828 O O . TYR A 1 101 ? 8.871 -12.035 -3.500 1.00 92.25 101 TYR A O 1
ATOM 836 N N . LYS A 1 102 ? 9.906 -10.879 -5.138 1.00 89.06 102 LYS A N 1
ATOM 837 C CA . LYS A 1 102 ? 11.240 -11.450 -4.880 1.00 89.06 102 LYS A CA 1
ATOM 838 C C . LYS A 1 102 ? 11.876 -10.914 -3.591 1.00 89.06 102 LYS A C 1
ATOM 840 O O . LYS A 1 102 ? 12.531 -11.667 -2.885 1.00 89.06 102 LYS A O 1
ATOM 845 N N . ASN A 1 103 ? 11.609 -9.646 -3.254 1.00 93.31 103 ASN A N 1
ATOM 846 C CA . ASN A 1 103 ? 12.118 -8.967 -2.054 1.00 93.31 103 ASN A CA 1
ATOM 847 C C . ASN A 1 103 ? 10.969 -8.391 -1.196 1.00 93.31 103 ASN A C 1
ATOM 849 O O . ASN A 1 103 ? 10.807 -7.165 -1.134 1.00 93.31 103 ASN A O 1
ATOM 853 N N . PRO A 1 104 ? 10.113 -9.239 -0.594 1.00 96.25 104 PRO A N 1
ATOM 854 C CA . PRO A 1 104 ? 8.992 -8.772 0.210 1.00 96.25 104 PRO A CA 1
ATOM 855 C C . PRO A 1 104 ? 9.467 -8.264 1.576 1.00 96.25 104 PRO A C 1
ATOM 857 O O . PRO A 1 104 ? 10.314 -8.873 2.220 1.00 96.25 104 PRO A O 1
ATOM 860 N N . ILE A 1 105 ? 8.871 -7.164 2.030 1.00 96.25 105 ILE A N 1
ATOM 861 C CA . ILE A 1 105 ? 8.914 -6.724 3.429 1.00 96.25 105 ILE A CA 1
ATOM 862 C C . ILE A 1 105 ? 7.812 -7.446 4.211 1.00 96.25 105 ILE A C 1
ATOM 864 O O . ILE A 1 105 ? 8.048 -7.956 5.298 1.00 96.25 105 ILE A O 1
ATOM 868 N N . VAL A 1 106 ? 6.609 -7.489 3.637 1.00 97.06 106 VAL A N 1
ATOM 869 C CA . VAL A 1 106 ? 5.441 -8.211 4.155 1.00 97.06 106 VAL A CA 1
ATOM 870 C C . VAL A 1 106 ? 4.543 -8.577 2.978 1.00 97.06 106 VAL A C 1
ATOM 872 O O . VAL A 1 106 ? 4.514 -7.870 1.968 1.00 97.06 106 VAL A O 1
ATOM 875 N N . LYS A 1 107 ? 3.817 -9.680 3.087 1.00 96.75 107 LYS A N 1
ATOM 876 C CA . LYS A 1 107 ? 2.783 -10.097 2.139 1.00 96.75 107 LYS A CA 1
ATOM 877 C C . LYS A 1 107 ? 1.785 -11.001 2.861 1.00 96.75 107 LYS A C 1
ATOM 879 O O . LYS A 1 107 ? 2.152 -11.557 3.895 1.00 96.75 107 LYS A O 1
ATOM 884 N N . ILE A 1 108 ? 0.569 -11.122 2.328 1.00 94.69 108 ILE A N 1
ATOM 885 C CA . ILE A 1 108 ? -0.405 -12.137 2.772 1.00 94.69 108 ILE A CA 1
ATOM 886 C C . ILE A 1 108 ? 0.135 -13.535 2.472 1.00 94.69 108 ILE A C 1
ATOM 888 O O . ILE A 1 108 ? 0.669 -13.723 1.347 1.00 94.69 108 ILE A O 1
#

pLDDT: mean 92.66, std 10.77, range [42.0, 98.44]

Secondary structure (DSSP, 8-state):
---HHHHHHHHHHHHHHTT--EEEEE--TTS--SEEEEEEEEEEE-TTT--EEEEEEEEEE--SS-SSEEE--BGGGEEEEEE-TTSPPPPPPTT--GGG-SSEEEE-

Radius of gyration: 12.88 Å; Cα contacts (8 Å, |Δi|>4): 227; chains: 1; bounding box: 30×32×26 Å

Solvent-accessible surface area (backbone atoms only — not comparable to full-atom values): 6256 Å² total; per-residue (Å²): 143,78,74,67,62,64,53,48,54,52,52,51,50,53,22,28,77,64,31,27,33,33,39,29,30,42,69,45,88,98,52,73,62,50,52,30,28,26,42,46,45,33,31,29,43,40,91,89,74,68,44,51,30,34,41,24,41,28,61,46,67,59,65,94,65,74,68,73,38,82,44,72,54,47,52,94,33,53,40,82,68,42,70,41,77,93,49,72,64,60,76,88,58,90,88,73,57,77,82,75,55,88,48,59,80,43,64,105

Sequence (108 aa):
MESNKENTLDIIKKAIELRKPIEFEYNKPGKVPGKRIGNPHAIFFHETTNNCIVHIFQNYGVTATHLKDWKWPLIKFIENVEILDGQESFEIADGYNPSYYKNPIVKI

Nearest PDB structures (foldseek):
  7qfz-assembly4_G  TM=8.205E-01  e=4.068E-04  Escherichia fergusonii ATCC 35469
  7qfz-assembly1_A  TM=8.188E-01  e=7.954E-04  Escherichia fergusonii ATCC 35469
  7qfz-assembly4_H  TM=8.190E-01  e=1.052E-03  Escherichia fergusonii ATCC 35469
  4ash-assembly2_B  TM=4.288E-01  e=8.490E+00  Murine norovirus 1
  4in1-assembly1_A-2  TM=3.227E-01  e=4.856E+00  Norovi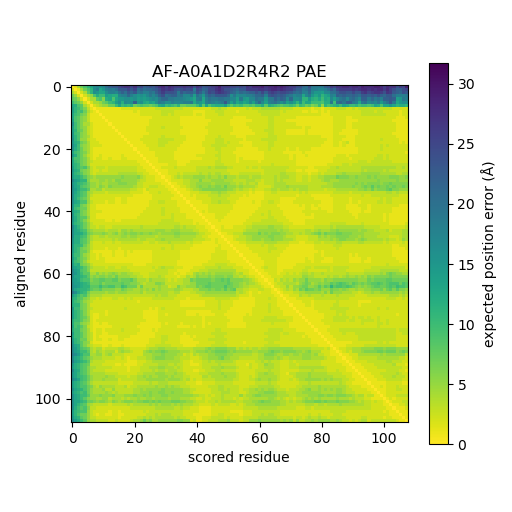rus Hu/1968/US

Mean predicted aligned error: 3.95 Å